Protein AF-A0A2V7D617-F1 (afdb_monomer)

Mean predicted aligned error: 13.54 Å

Secondary structure (DSSP, 8-state):
---------------S-----------SB-GGG--HHHHHHHHHHHTTT--HHHHHHTIIIIIHHHHHHHHHTTBTTEEEEEEEE-SSEEEEEEEEE-SS-EEEEEEEEE--TTHHHHT--

Nearest PDB structures (foldseek):
  8cht-assembly4_D  TM=8.142E-01  e=2.374E+00  Homo sapiens
  2pma-assembly1_A  TM=6.522E-01  e=1.747E+00  Legionella pneumophila subsp. pneumophila str. Philadelphia 1
  2pma-assembly2_B  TM=6.533E-01  e=3.035E+00  Legionella pneumophila subsp. pneumophila str. Philadelphia 1
  3w03-assembly1_B  TM=6.384E-01  e=2.684E+00  Homo sapiens
  4ahc-assembly1_A  TM=5.988E-01  e=2.684E+00  Pyrococcus furiosus

Foldseek 3Di:
DDDDDDDDDDDDDDDPDDPPPPPPPFQADEPVDQPVVVLLVVLLVVCLPPDLVRCVVCVVPPNVVVNVVSVPNHYGAWDDWDWDRDPFAIWIWTWHADPVGTDIDIDGNGNDPPVVVVVPD

Structure (mmCIF, N/CA/C/O backbone):
data_AF-A0A2V7D617-F1
#
_entry.id   AF-A0A2V7D617-F1
#
loop_
_atom_site.group_PDB
_atom_site.id
_atom_site.type_symbol
_atom_site.label_atom_id
_atom_site.label_alt_id
_atom_site.label_comp_id
_atom_site.label_asym_id
_atom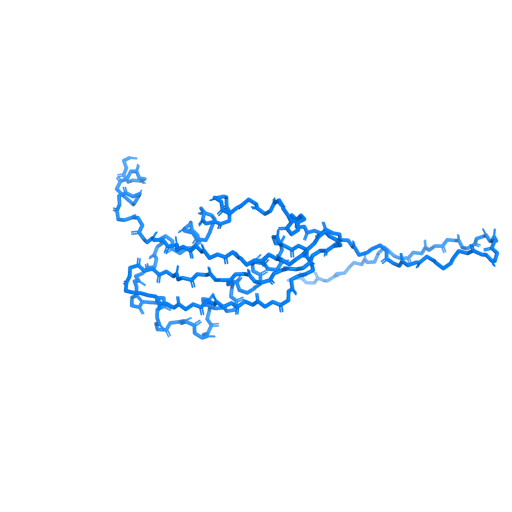_site.label_entity_id
_atom_site.label_seq_id
_atom_site.pdbx_PDB_ins_code
_atom_site.Cartn_x
_atom_site.Cartn_y
_atom_site.Cartn_z
_atom_site.occupancy
_atom_site.B_iso_or_equiv
_atom_site.auth_seq_id
_atom_site.auth_comp_id
_atom_site.auth_asym_id
_atom_site.auth_atom_id
_atom_site.pdbx_PDB_model_num
ATOM 1 N N . MET A 1 1 ? 3.835 -28.560 15.163 1.00 33.78 1 MET A N 1
ATOM 2 C CA . MET A 1 1 ? 4.334 -29.926 14.920 1.0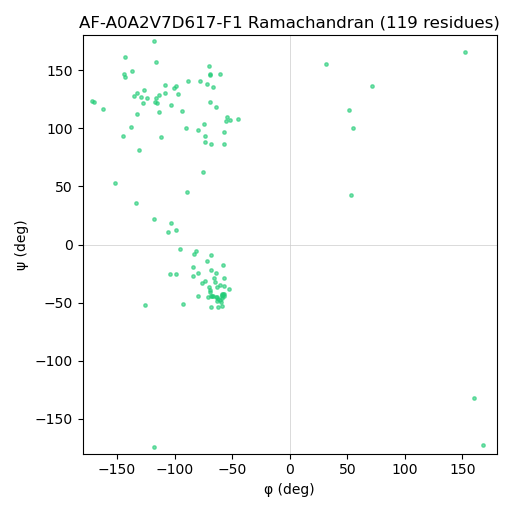0 33.78 1 MET A CA 1
ATOM 3 C C . MET A 1 1 ? 5.436 -29.822 13.879 1.00 33.78 1 MET A C 1
ATOM 5 O O . MET A 1 1 ? 5.130 -29.373 12.790 1.00 33.78 1 MET A O 1
ATOM 9 N N . PHE A 1 2 ? 6.674 -30.063 14.327 1.00 30.08 2 PHE A N 1
ATOM 10 C CA . PHE A 1 2 ? 7.892 -30.575 13.673 1.00 30.08 2 PHE A CA 1
ATOM 11 C C . PHE A 1 2 ? 8.207 -30.308 12.177 1.00 30.08 2 PHE A C 1
ATOM 13 O O . PHE A 1 2 ? 7.366 -30.030 11.338 1.00 30.08 2 PHE A O 1
ATOM 20 N N . TYR A 1 3 ? 9.505 -30.375 11.895 1.00 37.12 3 TYR A N 1
ATOM 21 C CA . TYR A 1 3 ? 10.307 -29.592 10.951 1.00 37.12 3 TYR A CA 1
ATOM 22 C C . TYR A 1 3 ? 10.897 -30.464 9.826 1.00 37.12 3 TYR A C 1
ATOM 24 O O . TYR A 1 3 ? 11.182 -31.627 10.085 1.00 37.12 3 TYR A O 1
ATOM 32 N N . THR A 1 4 ? 11.233 -29.826 8.688 1.00 36.94 4 THR A N 1
ATOM 33 C CA . THR A 1 4 ? 12.412 -30.103 7.817 1.00 36.94 4 THR A CA 1
ATOM 34 C C . THR A 1 4 ? 12.365 -31.421 7.001 1.00 36.94 4 THR A C 1
ATOM 36 O O . THR A 1 4 ? 11.908 -32.445 7.476 1.00 36.94 4 THR A O 1
ATOM 39 N N . VAL A 1 5 ? 12.737 -31.458 5.710 1.00 40.09 5 VAL A N 1
ATOM 40 C CA . VAL A 1 5 ? 14.123 -31.688 5.249 1.00 40.09 5 VAL A CA 1
ATOM 41 C C . VAL A 1 5 ? 14.286 -31.425 3.734 1.00 40.09 5 VAL A C 1
ATOM 43 O O . VAL A 1 5 ? 13.626 -32.038 2.908 1.00 40.09 5 VAL A O 1
ATOM 46 N N . ILE A 1 6 ? 15.211 -30.502 3.434 1.00 38.59 6 ILE A N 1
ATOM 47 C CA . ILE A 1 6 ? 16.379 -30.600 2.531 1.00 38.59 6 ILE A CA 1
ATOM 48 C C . ILE A 1 6 ? 16.171 -31.103 1.092 1.00 38.59 6 ILE A C 1
ATOM 50 O O . ILE A 1 6 ? 16.001 -32.287 0.831 1.00 38.59 6 ILE A O 1
ATOM 54 N N . GLY A 1 7 ? 16.440 -30.197 0.150 1.00 30.94 7 GLY A N 1
ATOM 55 C CA . GLY A 1 7 ? 16.895 -30.527 -1.197 1.00 30.94 7 GLY A CA 1
ATOM 56 C C . GLY A 1 7 ? 18.117 -29.688 -1.562 1.00 30.94 7 GLY A C 1
ATOM 57 O O . GLY A 1 7 ? 17.992 -28.667 -2.230 1.00 30.94 7 GLY A O 1
ATOM 58 N N . ARG A 1 8 ? 19.304 -30.102 -1.108 1.00 41.38 8 ARG A N 1
ATOM 59 C CA . ARG A 1 8 ? 20.583 -29.702 -1.709 1.00 41.38 8 ARG A CA 1
ATOM 60 C C . ARG A 1 8 ? 21.431 -30.952 -1.885 1.00 41.38 8 ARG A C 1
ATOM 62 O O . ARG A 1 8 ? 21.895 -31.500 -0.894 1.00 41.38 8 ARG A O 1
ATOM 69 N N . LEU A 1 9 ? 21.671 -31.341 -3.133 1.00 34.94 9 LEU A N 1
ATOM 70 C CA . LEU A 1 9 ? 22.949 -31.901 -3.564 1.00 34.94 9 LEU A CA 1
ATOM 71 C C . LEU A 1 9 ? 23.057 -31.825 -5.088 1.00 34.94 9 LEU A C 1
ATOM 73 O O . LEU A 1 9 ? 22.266 -32.386 -5.836 1.00 34.94 9 LEU A O 1
ATOM 77 N N . VAL A 1 10 ? 24.048 -31.045 -5.493 1.00 38.81 10 VAL A N 1
ATOM 78 C CA . VAL A 1 10 ? 24.624 -30.946 -6.831 1.00 38.81 10 VAL A CA 1
ATOM 79 C C . VAL A 1 10 ? 25.549 -32.153 -7.013 1.00 38.81 10 VAL A C 1
ATOM 81 O O . VAL A 1 10 ? 26.306 -32.431 -6.082 1.00 38.81 10 VAL A O 1
ATOM 84 N N . PRO A 1 11 ? 25.615 -32.805 -8.183 1.00 39.31 11 PRO A N 1
ATOM 85 C CA . PRO A 1 11 ? 26.846 -33.427 -8.630 1.00 39.31 11 PRO A CA 1
ATOM 86 C C . PRO A 1 11 ? 27.591 -32.437 -9.527 1.00 39.31 11 PRO A C 1
ATOM 88 O O . PRO A 1 11 ? 27.118 -32.035 -10.590 1.00 39.31 11 PRO A O 1
ATOM 91 N N . ALA A 1 12 ? 28.752 -32.005 -9.045 1.00 41.62 12 ALA A N 1
ATOM 92 C CA . ALA A 1 12 ? 29.727 -31.262 -9.817 1.00 41.62 12 ALA A CA 1
ATOM 93 C C . ALA A 1 12 ? 30.346 -32.194 -10.863 1.00 41.62 12 ALA A C 1
ATOM 95 O O . ALA A 1 12 ? 30.945 -33.198 -10.491 1.00 41.62 12 ALA A O 1
ATOM 96 N N . LEU A 1 13 ? 30.250 -31.834 -12.143 1.00 38.44 13 LEU A N 1
ATOM 97 C CA . LEU A 1 13 ? 31.160 -32.312 -13.180 1.00 38.44 13 LEU A CA 1
ATOM 98 C C . LEU A 1 13 ? 31.516 -31.140 -14.105 1.00 38.44 13 LEU A C 1
ATOM 100 O O . LEU A 1 13 ? 30.732 -30.723 -14.949 1.00 38.44 13 LEU A O 1
ATOM 104 N N . SER A 1 14 ? 32.720 -30.623 -13.850 1.00 36.53 14 SER A N 1
ATOM 105 C CA . SER A 1 14 ? 33.711 -30.155 -14.823 1.00 36.53 14 SER A CA 1
ATOM 106 C C . SER A 1 14 ? 33.265 -29.110 -15.846 1.00 36.53 14 SER A C 1
ATOM 108 O O . SER A 1 14 ? 32.708 -29.486 -16.863 1.00 36.53 14 SER A O 1
ATOM 110 N N . HIS A 1 15 ? 33.592 -27.834 -15.609 1.00 32.38 15 HIS A N 1
ATOM 111 C CA . HIS A 1 15 ? 34.150 -26.868 -16.581 1.00 32.38 15 HIS A CA 1
ATOM 112 C C . HIS A 1 15 ? 34.567 -25.599 -15.804 1.00 32.38 15 HIS A C 1
ATOM 114 O O . HIS A 1 15 ? 33.735 -25.036 -15.089 1.00 32.38 15 HIS A O 1
ATOM 120 N N . PRO A 1 16 ? 35.829 -25.141 -15.880 1.00 42.31 16 PRO A N 1
ATOM 121 C CA . PRO A 1 16 ? 36.329 -24.088 -15.005 1.00 42.31 16 PRO A CA 1
ATOM 122 C C . PRO A 1 16 ? 36.111 -22.677 -15.570 1.00 42.31 16 PRO A C 1
ATOM 124 O O . PRO A 1 16 ? 37.035 -21.897 -15.493 1.00 42.31 16 PRO A O 1
ATOM 127 N N . GLU A 1 17 ? 34.942 -22.313 -16.113 1.00 37.75 17 GLU A N 1
ATOM 128 C CA . GLU A 1 17 ? 34.655 -20.914 -16.523 1.00 37.75 17 GLU A CA 1
ATOM 129 C C . GLU A 1 17 ? 33.160 -20.565 -16.460 1.00 37.75 17 GLU A C 1
ATOM 131 O O . GLU A 1 17 ? 32.544 -20.102 -17.418 1.00 37.75 17 GLU A O 1
ATOM 136 N N . SER A 1 18 ? 32.514 -20.793 -15.320 1.00 35.44 18 SER A N 1
ATOM 137 C CA . SER A 1 18 ? 31.186 -20.220 -15.092 1.00 35.44 18 SER A CA 1
ATOM 138 C C . SER A 1 18 ? 31.030 -19.843 -13.634 1.00 35.44 18 SER A C 1
ATOM 140 O O . SER A 1 18 ? 30.636 -20.642 -12.787 1.00 35.44 18 SER A O 1
ATOM 142 N N . GLU A 1 19 ? 31.348 -18.582 -13.355 1.00 36.16 19 GLU A N 1
ATOM 143 C CA . GLU A 1 19 ? 30.838 -17.850 -12.207 1.00 36.16 19 GLU A CA 1
ATOM 144 C C . GLU A 1 19 ? 29.303 -17.867 -12.299 1.00 36.16 19 GLU A C 1
ATOM 146 O O . GLU A 1 19 ? 28.671 -16.993 -12.894 1.00 36.16 19 GLU A O 1
ATOM 151 N N . VAL A 1 20 ? 28.681 -18.923 -11.765 1.00 40.47 20 VAL A N 1
ATOM 152 C CA . VAL A 1 20 ? 27.231 -18.997 -11.598 1.00 40.47 20 VAL A CA 1
ATOM 153 C C . VAL A 1 20 ? 26.878 -17.972 -10.529 1.00 40.47 20 VAL A C 1
ATOM 155 O O . VAL A 1 20 ? 26.806 -18.271 -9.336 1.00 40.47 20 VAL A O 1
ATOM 158 N N . ARG A 1 21 ? 26.673 -16.72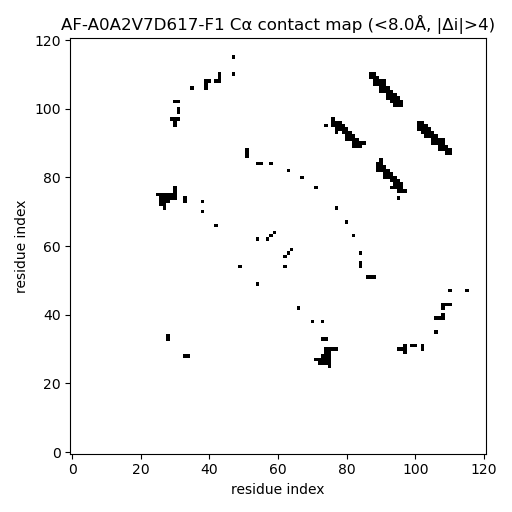8 -10.971 1.00 36.34 21 ARG A N 1
ATOM 159 C CA . ARG A 1 21 ? 25.923 -15.725 -10.226 1.00 36.34 21 ARG A CA 1
ATOM 160 C C . ARG A 1 21 ? 24.600 -16.375 -9.875 1.00 36.34 21 ARG A C 1
ATOM 162 O O . ARG A 1 21 ? 23.780 -16.619 -10.757 1.00 36.34 21 ARG A O 1
ATOM 169 N N . VAL A 1 22 ? 24.441 -16.711 -8.598 1.00 42.47 22 VAL A N 1
ATOM 170 C CA . VAL A 1 22 ? 23.207 -17.241 -8.022 1.00 42.47 22 VAL A CA 1
ATOM 171 C C . VAL A 1 22 ? 22.070 -16.388 -8.565 1.00 42.47 22 VAL A C 1
ATOM 173 O O . VAL A 1 22 ? 21.980 -15.203 -8.240 1.00 42.47 22 VAL A O 1
ATOM 176 N N . ALA A 1 23 ? 21.271 -16.964 -9.467 1.00 37.88 23 ALA A N 1
ATOM 177 C CA . ALA A 1 23 ? 20.128 -16.294 -10.051 1.00 37.88 23 ALA A CA 1
ATOM 178 C C . ALA A 1 23 ? 19.271 -15.816 -8.883 1.00 37.88 23 ALA A C 1
ATOM 180 O O . ALA A 1 23 ? 18.725 -16.629 -8.136 1.00 37.88 23 ALA A O 1
ATOM 181 N N . ALA A 1 24 ? 19.230 -14.500 -8.671 1.00 40.47 24 ALA A N 1
ATOM 182 C CA . ALA A 1 24 ? 18.318 -13.901 -7.721 1.00 40.47 24 ALA A CA 1
ATOM 183 C C . ALA A 1 24 ? 16.931 -14.372 -8.148 1.00 40.47 24 ALA A C 1
ATOM 185 O O . ALA A 1 24 ? 16.456 -13.956 -9.196 1.00 40.47 24 ALA A O 1
ATOM 186 N N . THR A 1 25 ? 16.331 -15.301 -7.406 1.00 42.09 25 THR A N 1
ATOM 187 C CA . THR A 1 25 ? 14.974 -15.785 -7.647 1.00 42.09 25 THR A CA 1
ATOM 188 C C . THR A 1 25 ? 14.043 -14.583 -7.596 1.00 42.09 25 THR A C 1
ATOM 190 O O . THR A 1 25 ? 13.675 -14.100 -6.523 1.00 42.09 25 THR A O 1
ATOM 193 N N . SER A 1 26 ? 13.742 -14.060 -8.781 1.00 48.28 26 SER A N 1
ATOM 194 C CA . SER A 1 26 ? 13.077 -12.795 -9.069 1.00 48.28 26 SER A CA 1
ATOM 195 C C . SER A 1 26 ? 11.578 -12.913 -8.783 1.00 48.28 26 SER A C 1
ATOM 197 O O . SER A 1 26 ? 10.733 -12.845 -9.669 1.00 48.28 26 SER A O 1
ATOM 199 N N . THR A 1 27 ? 11.213 -13.167 -7.530 1.00 49.97 27 THR A N 1
ATOM 200 C CA . THR A 1 27 ? 9.804 -13.208 -7.125 1.00 49.97 27 THR A CA 1
ATOM 201 C C . THR A 1 27 ? 9.311 -11.767 -6.938 1.00 49.97 27 THR A C 1
ATOM 203 O O . THR A 1 27 ? 9.626 -11.108 -5.952 1.00 49.97 27 THR A O 1
ATOM 206 N N . GLY A 1 28 ? 8.631 -11.234 -7.959 1.00 56.81 28 GLY A N 1
ATOM 207 C CA . GLY A 1 28 ? 8.073 -9.874 -7.993 1.00 56.81 28 GLY A CA 1
ATOM 208 C C . GLY A 1 28 ? 7.967 -9.321 -9.418 1.00 56.81 28 GLY A C 1
ATOM 209 O O . GLY A 1 28 ? 8.570 -9.868 -10.339 1.00 56.81 28 GLY A O 1
ATOM 210 N N . PHE A 1 29 ? 7.224 -8.233 -9.611 1.00 56.19 29 PHE A N 1
ATOM 211 C CA . PHE A 1 29 ? 7.191 -7.494 -10.874 1.00 56.19 29 PHE A CA 1
ATOM 212 C C . PHE A 1 29 ? 8.534 -6.786 -11.119 1.00 56.19 29 PHE A C 1
ATOM 214 O O . PHE A 1 29 ? 9.178 -6.343 -10.153 1.00 56.19 29 PHE A O 1
ATOM 221 N N . PRO A 1 30 ? 8.971 -6.650 -12.387 1.00 64.94 30 PRO A N 1
ATOM 222 C CA . PRO A 1 30 ? 10.073 -5.756 -12.710 1.00 64.94 30 PRO A CA 1
ATOM 223 C C . PRO A 1 30 ? 9.684 -4.328 -12.314 1.00 64.94 30 PRO A C 1
ATOM 225 O O . PRO A 1 30 ? 8.511 -3.958 -12.389 1.00 64.94 30 PRO A O 1
ATOM 228 N N . ALA A 1 31 ? 10.666 -3.530 -11.889 1.00 69.31 31 ALA A N 1
ATOM 229 C CA . ALA A 1 31 ? 10.438 -2.171 -11.401 1.00 69.31 31 ALA A CA 1
ATOM 230 C C . ALA A 1 31 ? 9.627 -1.325 -12.393 1.00 69.31 31 ALA A C 1
ATOM 232 O O . ALA A 1 31 ? 8.736 -0.601 -11.977 1.00 69.31 31 ALA A O 1
ATOM 233 N N . SER A 1 32 ? 9.883 -1.498 -13.689 1.00 70.00 32 SER A N 1
ATOM 234 C CA . SER A 1 32 ? 9.193 -0.835 -14.799 1.00 70.00 32 SER A CA 1
ATOM 235 C C . SER A 1 32 ? 7.752 -1.292 -15.076 1.00 70.00 32 SER A C 1
ATOM 237 O O . SER A 1 32 ? 7.045 -0.598 -15.804 1.00 70.00 32 SER A O 1
ATOM 239 N N . ALA A 1 33 ? 7.292 -2.424 -14.532 1.00 74.44 33 ALA A N 1
ATOM 240 C CA . ALA A 1 33 ? 5.953 -2.969 -14.798 1.00 74.44 33 ALA A CA 1
ATOM 241 C C . ALA A 1 33 ? 5.221 -3.406 -13.520 1.00 74.44 33 ALA A C 1
ATOM 243 O O . ALA A 1 33 ? 4.497 -4.402 -13.512 1.00 74.44 33 ALA A O 1
ATOM 244 N N . VAL A 1 34 ? 5.425 -2.678 -12.421 1.00 76.94 34 VAL A N 1
ATOM 245 C CA . VAL A 1 34 ? 4.680 -2.919 -11.182 1.00 76.94 34 VAL A CA 1
ATOM 246 C C . VAL A 1 34 ? 3.197 -2.634 -11.417 1.00 76.94 34 VAL A C 1
ATOM 248 O O . VAL A 1 34 ? 2.810 -1.500 -11.694 1.00 76.94 34 VAL A O 1
ATOM 251 N N . ASP A 1 35 ? 2.355 -3.656 -11.258 1.00 82.19 35 ASP A N 1
ATOM 252 C CA . ASP A 1 35 ? 0.899 -3.499 -11.281 1.00 82.19 35 ASP A CA 1
ATOM 253 C C . ASP A 1 35 ? 0.418 -2.837 -9.979 1.00 82.19 35 ASP A C 1
ATOM 255 O O . ASP A 1 35 ? 0.111 -3.492 -8.976 1.00 82.19 35 ASP A O 1
ATOM 259 N N . LEU A 1 36 ? 0.394 -1.502 -9.988 1.00 81.75 36 LEU A N 1
ATOM 260 C CA . LEU A 1 36 ? -0.029 -0.690 -8.847 1.00 81.75 36 LEU A CA 1
ATOM 261 C C . LEU A 1 36 ? -1.509 -0.882 -8.505 1.00 81.75 36 LEU A C 1
ATOM 263 O O . LEU A 1 36 ? -1.863 -0.812 -7.331 1.00 81.75 36 LEU A O 1
ATOM 267 N N . GLY A 1 37 ? -2.366 -1.145 -9.497 1.00 83.06 37 GLY A N 1
ATOM 268 C CA . GLY A 1 37 ? -3.801 -1.338 -9.275 1.00 83.06 37 GLY A CA 1
ATOM 269 C C . GLY A 1 37 ? -4.075 -2.620 -8.496 1.00 83.06 37 GLY A C 1
ATOM 270 O O . GLY A 1 37 ? -4.827 -2.625 -7.514 1.00 83.06 37 GLY A O 1
ATOM 271 N N . ARG A 1 38 ? -3.393 -3.705 -8.869 1.00 83.88 38 ARG A N 1
ATOM 272 C CA . ARG A 1 38 ? -3.472 -4.970 -8.139 1.00 83.88 38 ARG A CA 1
ATOM 273 C C . ARG A 1 38 ? -2.810 -4.874 -6.764 1.00 83.88 38 ARG A C 1
ATOM 275 O O . ARG A 1 38 ? -3.388 -5.351 -5.790 1.00 83.88 38 ARG A O 1
ATOM 282 N N . LEU A 1 39 ? -1.658 -4.205 -6.657 1.00 85.50 39 LEU A N 1
ATOM 283 C CA . LEU A 1 39 ? -0.998 -3.963 -5.371 1.00 85.50 39 LEU A CA 1
ATOM 284 C C . LEU A 1 39 ? -1.901 -3.177 -4.408 1.00 85.50 39 LEU A C 1
ATOM 286 O O . LEU A 1 39 ? -2.036 -3.554 -3.245 1.00 85.50 39 LEU A O 1
ATOM 290 N N . GLN A 1 40 ? -2.544 -2.111 -4.888 1.00 87.44 40 GLN A N 1
ATOM 291 C CA . GLN A 1 40 ? -3.502 -1.331 -4.110 1.00 87.44 40 GLN A CA 1
ATOM 292 C C . GLN A 1 40 ? -4.671 -2.204 -3.645 1.00 87.44 40 GLN A C 1
ATOM 294 O O . GLN A 1 40 ? -4.964 -2.228 -2.452 1.00 87.44 40 GLN A O 1
ATOM 299 N N . THR A 1 41 ? -5.285 -2.964 -4.555 1.00 86.44 41 THR A N 1
ATOM 300 C CA . THR A 1 41 ? -6.444 -3.825 -4.259 1.00 86.44 41 THR A CA 1
ATOM 301 C C . THR A 1 41 ? -6.144 -4.841 -3.155 1.00 86.44 41 THR A C 1
ATOM 303 O O . THR A 1 41 ? -6.957 -5.055 -2.257 1.00 86.44 41 THR A O 1
ATOM 306 N N . GLU A 1 42 ? -4.968 -5.465 -3.179 1.00 88.25 42 GLU A N 1
ATOM 307 C CA . GLU A 1 42 ? -4.588 -6.454 -2.167 1.00 88.25 42 GLU A CA 1
ATOM 308 C C . GLU A 1 42 ? -4.330 -5.818 -0.792 1.00 88.25 42 GLU A C 1
ATOM 310 O O . GLU A 1 42 ? -4.718 -6.378 0.235 1.00 88.25 42 GLU A O 1
ATOM 315 N N . ILE A 1 43 ? -3.749 -4.614 -0.752 1.00 88.12 43 ILE A N 1
ATOM 316 C CA . ILE A 1 43 ? -3.576 -3.872 0.506 1.00 88.12 43 ILE A CA 1
ATOM 317 C C . ILE A 1 43 ? -4.936 -3.398 1.040 1.00 88.12 43 ILE A C 1
ATOM 319 O O . ILE A 1 43 ? -5.185 -3.483 2.243 1.00 88.12 43 ILE A O 1
ATOM 323 N N . GLU A 1 44 ? -5.842 -2.951 0.165 1.00 88.19 44 GLU A N 1
ATOM 324 C CA . GLU A 1 44 ? -7.220 -2.608 0.539 1.00 88.19 44 GLU A CA 1
ATOM 325 C C . GLU A 1 44 ? -7.947 -3.812 1.146 1.00 88.19 44 GLU A C 1
ATOM 327 O O . GLU A 1 44 ? -8.575 -3.673 2.194 1.00 88.19 44 GLU A O 1
ATOM 332 N N . ARG A 1 45 ? -7.814 -5.003 0.547 1.00 87.31 45 ARG A N 1
ATOM 333 C CA . ARG A 1 45 ? -8.396 -6.251 1.068 1.00 87.31 45 ARG A CA 1
ATOM 334 C C . ARG A 1 45 ? -7.843 -6.623 2.438 1.00 87.31 45 ARG A C 1
ATOM 336 O O . ARG A 1 45 ? -8.623 -6.918 3.341 1.00 87.31 45 ARG A O 1
ATOM 343 N N . ALA A 1 46 ? -6.524 -6.568 2.618 1.00 87.88 46 ALA A N 1
ATOM 344 C CA . ALA A 1 46 ? -5.877 -6.931 3.879 1.00 87.88 46 ALA A CA 1
ATOM 345 C C . ALA A 1 46 ? -6.341 -6.065 5.063 1.00 87.88 46 ALA A C 1
ATOM 347 O O . ALA A 1 46 ? -6.486 -6.561 6.180 1.00 87.88 46 ALA A O 1
ATOM 348 N N . PHE A 1 47 ? -6.622 -4.782 4.816 1.00 88.00 47 PHE A N 1
ATOM 349 C CA . PHE A 1 47 ? -7.075 -3.840 5.842 1.00 88.00 47 PHE A CA 1
ATOM 350 C C . PHE A 1 47 ? -8.564 -3.496 5.754 1.00 88.00 47 PHE A C 1
ATOM 352 O O . PHE A 1 47 ? -9.022 -2.596 6.463 1.00 88.00 47 PHE A O 1
ATOM 359 N N . ALA A 1 48 ? -9.341 -4.217 4.941 1.00 85.81 48 ALA A N 1
ATOM 360 C CA . ALA A 1 48 ? -10.752 -3.919 4.717 1.00 85.81 48 ALA A CA 1
ATOM 361 C C . ALA A 1 48 ? -11.551 -3.909 6.025 1.00 85.81 48 ALA A C 1
ATOM 363 O O . ALA A 1 48 ? -12.433 -3.075 6.178 1.00 85.81 48 ALA A O 1
ATOM 364 N N . GLY A 1 49 ? -11.230 -4.783 6.984 1.00 83.44 49 GLY A N 1
ATOM 365 C CA . GLY A 1 49 ? -11.915 -4.859 8.280 1.00 83.44 49 GLY A CA 1
ATOM 366 C C . GLY A 1 49 ? -11.461 -3.838 9.330 1.00 83.44 49 GLY A C 1
ATOM 367 O O . GLY A 1 49 ? -12.047 -3.78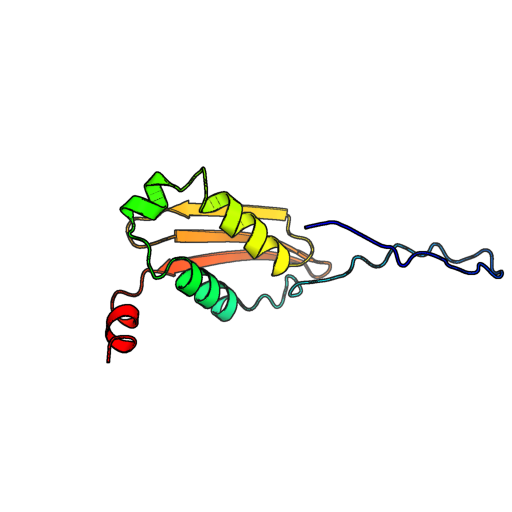9 10.404 1.00 83.44 49 GLY A O 1
ATOM 368 N N . TRP A 1 50 ? -10.425 -3.038 9.061 1.00 86.00 50 TRP A N 1
ATOM 369 C CA . TRP A 1 50 ? -9.784 -2.210 10.083 1.00 86.00 50 TRP A CA 1
ATOM 370 C C . TRP A 1 50 ? -10.276 -0.756 10.040 1.00 86.00 50 TRP A C 1
ATOM 372 O O . TRP A 1 50 ? -10.385 -0.104 8.990 1.00 86.00 50 TRP A O 1
ATOM 382 N N . SER A 1 51 ? -10.540 -0.187 11.216 1.00 85.06 51 SER A N 1
ATOM 383 C CA . SER A 1 51 ? -10.810 1.242 11.348 1.00 85.06 51 SER A CA 1
ATOM 384 C C . SER A 1 51 ? -9.543 2.078 11.111 1.00 85.06 51 SER A C 1
ATOM 386 O O . SER A 1 51 ? -8.426 1.644 11.395 1.00 85.06 51 SER A O 1
ATOM 388 N N . SER A 1 52 ? -9.681 3.337 10.667 1.00 84.69 52 SER A N 1
ATOM 389 C CA . SER A 1 52 ? -8.529 4.258 10.592 1.00 84.69 52 SER A CA 1
ATOM 390 C C . SER A 1 52 ? -7.840 4.432 11.953 1.00 84.69 52 SER A C 1
ATOM 392 O O . SER A 1 52 ? -6.645 4.717 12.006 1.00 84.69 52 SER A O 1
ATOM 394 N N . LYS A 1 53 ? -8.593 4.289 13.053 1.00 87.62 53 LYS A N 1
ATOM 395 C CA . LYS A 1 53 ? -8.066 4.370 14.418 1.00 87.62 53 LYS A CA 1
ATOM 396 C C . LYS A 1 53 ? -7.204 3.150 14.738 1.00 87.62 53 LYS A C 1
ATOM 398 O O . LYS A 1 53 ? -6.096 3.328 15.232 1.00 87.62 53 LYS A O 1
ATOM 403 N N . GLU A 1 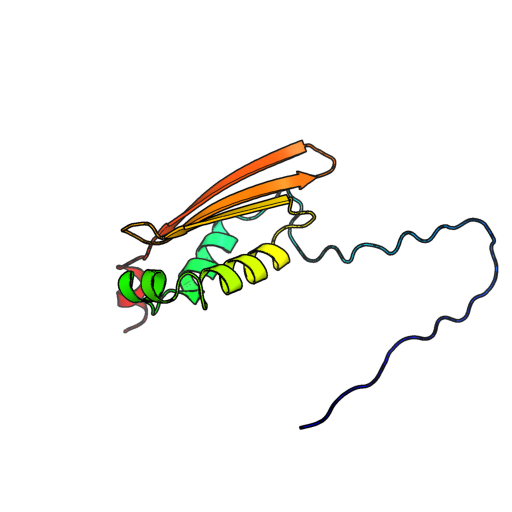54 ? -7.661 1.949 14.395 1.00 89.25 54 GLU A N 1
ATOM 404 C CA . GLU A 1 54 ? -6.892 0.709 14.568 1.00 89.25 54 GLU A CA 1
ATOM 405 C C . GLU A 1 54 ? -5.622 0.707 13.721 1.00 89.25 54 GLU A C 1
ATOM 407 O O . GLU A 1 54 ? -4.549 0.430 14.249 1.00 89.25 54 GLU A O 1
ATOM 412 N N . ILE A 1 55 ? -5.712 1.115 12.449 1.00 89.25 55 ILE A N 1
ATOM 413 C CA . ILE A 1 55 ? -4.548 1.227 11.556 1.00 89.25 55 ILE A CA 1
ATOM 414 C C . ILE A 1 55 ? -3.491 2.168 12.142 1.00 89.25 55 ILE A C 1
ATOM 416 O O . ILE A 1 55 ? -2.306 1.845 12.135 1.00 89.25 55 ILE A O 1
ATOM 420 N N . ARG A 1 56 ? -3.897 3.330 12.674 1.00 88.88 56 ARG A N 1
ATOM 421 C CA . ARG A 1 56 ? -2.964 4.266 13.324 1.00 88.88 56 ARG A CA 1
ATOM 422 C C . ARG A 1 56 ? -2.405 3.709 14.627 1.00 88.88 56 ARG A C 1
ATOM 424 O O . ARG A 1 56 ? -1.205 3.813 14.859 1.00 88.88 56 ARG A O 1
ATOM 431 N N . SER A 1 57 ? -3.259 3.120 15.461 1.00 92.12 57 SER A N 1
ATOM 432 C CA . SER A 1 57 ? -2.866 2.571 16.761 1.00 92.12 57 SER A CA 1
ATOM 433 C C . SER A 1 57 ? -1.863 1.429 16.620 1.00 92.12 57 SER A C 1
ATOM 435 O O . SER A 1 57 ? -0.952 1.316 17.431 1.00 92.12 57 SER A O 1
ATOM 437 N N . ARG A 1 58 ? -2.020 0.601 15.585 1.00 91.94 58 ARG A N 1
ATOM 438 C CA . ARG A 1 58 ? -1.174 -0.563 15.290 1.00 91.94 58 ARG A CA 1
ATOM 439 C C . ARG A 1 58 ? -0.180 -0.301 14.161 1.00 91.94 58 ARG A C 1
ATOM 441 O O . ARG A 1 58 ? 0.352 -1.230 13.555 1.00 91.94 58 ARG A O 1
ATOM 448 N N . TRP A 1 59 ? 0.071 0.975 13.856 1.00 92.56 59 TRP A N 1
ATOM 449 C CA . TRP A 1 59 ? 0.871 1.359 12.698 1.00 92.56 59 TRP A CA 1
ATOM 450 C C . TRP A 1 59 ? 2.279 0.768 12.760 1.00 92.56 59 TRP A C 1
ATOM 452 O O . TRP A 1 59 ? 2.724 0.112 11.823 1.00 92.56 59 TRP A O 1
ATOM 462 N N . ARG A 1 60 ? 2.972 0.995 13.882 1.00 90.75 60 ARG A N 1
ATOM 463 C CA . ARG A 1 60 ? 4.361 0.563 14.075 1.00 90.75 60 ARG A CA 1
ATOM 464 C C . ARG A 1 60 ? 4.492 -0.933 14.364 1.00 90.75 60 ARG A C 1
ATOM 466 O O . ARG A 1 60 ? 5.494 -1.510 13.963 1.00 90.75 60 ARG A O 1
ATOM 473 N N . SER A 1 61 ? 3.516 -1.529 15.049 1.00 90.69 61 SER A N 1
ATOM 474 C CA . SER A 1 61 ? 3.567 -2.931 15.481 1.00 90.69 61 SER A CA 1
ATOM 475 C C . SER A 1 61 ? 3.221 -3.907 14.361 1.00 90.69 61 SER A C 1
ATOM 477 O O . SER A 1 61 ? 3.930 -4.890 14.182 1.00 90.69 61 SER A O 1
ATOM 479 N N . ASP A 1 62 ? 2.167 -3.622 13.590 1.00 89.81 62 ASP A N 1
ATOM 480 C CA . ASP A 1 62 ? 1.555 -4.619 12.704 1.00 89.81 62 ASP 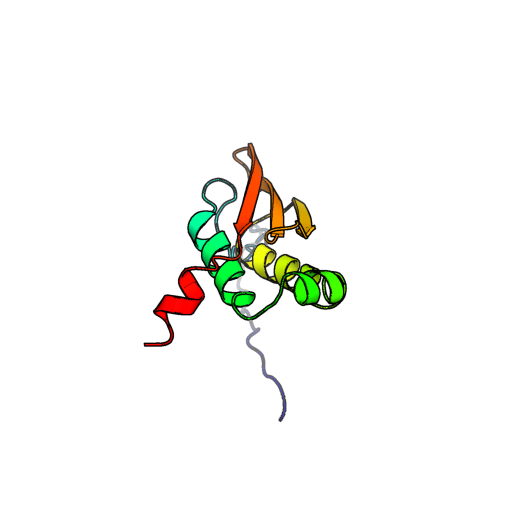A CA 1
ATOM 481 C C . ASP A 1 62 ? 1.468 -4.126 11.260 1.00 89.81 62 ASP A C 1
ATOM 483 O O . ASP A 1 62 ? 1.948 -4.784 10.336 1.00 89.81 62 ASP A O 1
ATOM 487 N N . VAL A 1 63 ? 0.899 -2.935 11.052 1.00 90.50 63 VAL A N 1
ATOM 488 C CA . VAL A 1 63 ? 0.537 -2.453 9.711 1.00 90.50 63 VAL A CA 1
ATOM 489 C C . VAL A 1 63 ? 1.773 -2.170 8.863 1.00 90.50 63 VAL A C 1
ATOM 491 O O . VAL A 1 63 ? 1.898 -2.695 7.758 1.00 90.50 63 VAL A O 1
ATOM 494 N N . PHE A 1 64 ? 2.702 -1.347 9.356 1.00 91.44 64 PHE A N 1
ATOM 495 C CA . PHE A 1 64 ? 3.900 -0.988 8.601 1.00 91.44 64 PHE A CA 1
ATOM 496 C C . PHE A 1 64 ? 4.812 -2.200 8.339 1.00 91.44 64 PHE A C 1
ATOM 498 O O . PHE A 1 64 ? 5.217 -2.376 7.185 1.00 91.44 64 PHE A O 1
ATOM 505 N N . PRO A 1 65 ? 5.102 -3.077 9.326 1.00 91.75 65 PRO A N 1
ATOM 506 C CA . PRO A 1 65 ? 5.845 -4.311 9.073 1.00 91.75 65 PRO A CA 1
ATOM 507 C C . PRO A 1 65 ? 5.175 -5.218 8.036 1.00 91.75 65 PRO A C 1
ATOM 509 O O . PRO A 1 65 ? 5.861 -5.725 7.143 1.00 91.75 65 PRO A O 1
ATOM 512 N N . TRP A 1 66 ? 3.848 -5.376 8.098 1.00 92.12 66 TRP A N 1
ATOM 513 C CA . TRP A 1 66 ? 3.105 -6.163 7.115 1.00 92.12 66 TRP A CA 1
ATOM 514 C C . TRP A 1 66 ? 3.209 -5.556 5.711 1.00 92.12 66 TRP A C 1
ATOM 516 O O . TRP A 1 66 ? 3.598 -6.262 4.784 1.00 92.12 66 TRP A O 1
ATOM 526 N N . ILE A 1 67 ? 2.971 -4.245 5.552 1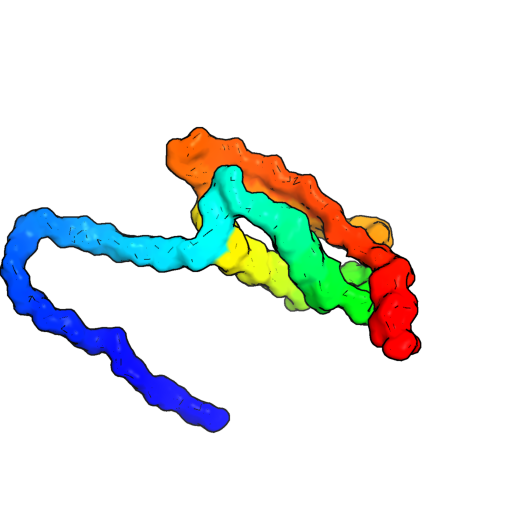.00 89.88 67 ILE A N 1
ATOM 527 C CA . ILE A 1 67 ? 3.093 -3.550 4.256 1.00 89.88 67 ILE A CA 1
ATOM 528 C C . ILE A 1 67 ? 4.512 -3.689 3.711 1.00 89.88 67 ILE A C 1
ATOM 530 O O . ILE A 1 67 ? 4.685 -3.967 2.527 1.00 89.88 67 ILE A O 1
ATOM 534 N N . SER A 1 68 ? 5.530 -3.528 4.558 1.00 88.38 68 SER A N 1
ATOM 535 C CA . SER A 1 68 ? 6.935 -3.673 4.173 1.00 88.38 68 SER A CA 1
ATOM 536 C C . SER A 1 68 ? 7.247 -5.070 3.645 1.00 88.38 68 SER A C 1
ATOM 538 O O . SER A 1 68 ? 7.824 -5.206 2.566 1.00 88.38 68 SER A O 1
ATOM 540 N N . ARG A 1 69 ? 6.805 -6.117 4.351 1.00 87.62 69 ARG A N 1
ATOM 541 C CA . ARG A 1 69 ? 6.994 -7.504 3.914 1.00 87.62 69 ARG A CA 1
ATOM 542 C C . ARG A 1 69 ? 6.206 -7.814 2.645 1.00 87.62 69 ARG A C 1
ATOM 544 O O . ARG A 1 69 ? 6.765 -8.416 1.738 1.00 87.62 69 ARG A O 1
ATOM 551 N N . PHE A 1 70 ? 4.952 -7.378 2.571 1.00 87.44 70 PHE A N 1
ATOM 552 C CA . PHE A 1 70 ? 4.085 -7.592 1.418 1.00 87.44 70 PHE A CA 1
ATOM 553 C C . PHE A 1 70 ? 4.660 -6.923 0.169 1.00 87.44 70 PHE A C 1
ATOM 555 O O . PHE A 1 70 ? 4.936 -7.573 -0.825 1.00 87.44 70 PHE A O 1
ATOM 562 N N . THR A 1 71 ? 4.973 -5.633 0.232 1.00 83.56 71 THR A N 1
ATOM 563 C CA . THR A 1 71 ? 5.527 -4.909 -0.924 1.00 83.56 71 THR A CA 1
ATOM 564 C C . THR A 1 71 ? 6.904 -5.426 -1.371 1.00 83.56 71 THR A C 1
ATOM 566 O O . THR A 1 71 ? 7.241 -5.292 -2.545 1.00 83.56 71 THR A O 1
ATOM 569 N N . ARG A 1 72 ? 7.687 -6.069 -0.488 1.00 80.56 72 ARG A N 1
ATOM 570 C CA . ARG A 1 72 ? 8.927 -6.775 -0.869 1.00 80.56 72 ARG A CA 1
ATOM 571 C C . ARG A 1 72 ? 8.692 -7.996 -1.759 1.00 80.56 72 ARG A C 1
ATOM 573 O O . ARG A 1 72 ? 9.579 -8.314 -2.537 1.00 80.56 72 ARG A O 1
ATOM 580 N N . THR A 1 73 ? 7.543 -8.668 -1.670 1.00 80.44 73 THR A N 1
ATOM 581 C CA . THR A 1 73 ? 7.232 -9.816 -2.547 1.00 80.44 73 THR A CA 1
ATOM 582 C C . THR A 1 73 ? 6.677 -9.388 -3.906 1.00 80.44 73 THR A C 1
ATOM 584 O O . THR A 1 73 ? 6.475 -10.227 -4.778 1.00 80.44 73 THR A O 1
ATOM 587 N N . TRP A 1 74 ? 6.387 -8.096 -4.082 1.00 76.00 74 TRP A N 1
ATOM 588 C CA . TRP A 1 74 ? 5.748 -7.554 -5.281 1.00 76.00 74 TRP A CA 1
ATOM 589 C C . TRP A 1 74 ? 6.702 -6.819 -6.212 1.00 76.00 74 TRP A C 1
ATOM 591 O O . TRP A 1 74 ? 6.418 -6.751 -7.400 1.00 76.00 74 TRP A O 1
ATOM 601 N N . VAL A 1 75 ? 7.812 -6.272 -5.716 1.00 71.62 75 VAL A N 1
ATOM 602 C CA . VAL A 1 75 ? 8.745 -5.476 -6.529 1.00 71.62 75 VAL A CA 1
ATOM 603 C C . VAL A 1 75 ? 10.158 -6.018 -6.370 1.00 71.62 75 VAL A C 1
ATOM 605 O O . VAL A 1 75 ? 10.696 -6.055 -5.262 1.00 71.62 75 VAL A O 1
ATOM 608 N N . GLN A 1 76 ? 10.774 -6.409 -7.483 1.00 65.50 76 GLN A N 1
ATOM 609 C CA . GLN A 1 76 ? 12.180 -6.811 -7.502 1.00 65.50 76 GLN A CA 1
ATOM 610 C C . GLN A 1 76 ? 13.094 -5.597 -7.248 1.00 65.50 76 GLN A C 1
ATOM 612 O O . GLN A 1 76 ? 12.795 -4.495 -7.698 1.00 65.50 76 GLN A O 1
ATOM 617 N N . ARG A 1 77 ? 14.229 -5.798 -6.556 1.00 64.38 77 ARG A N 1
ATOM 618 C CA . ARG A 1 77 ? 15.295 -4.782 -6.346 1.00 64.38 77 ARG A CA 1
ATOM 619 C C . ARG A 1 77 ? 14.817 -3.441 -5.766 1.00 64.38 77 ARG A C 1
ATOM 621 O O . ARG A 1 77 ? 15.241 -2.363 -6.172 1.00 64.38 77 ARG A O 1
ATOM 628 N N . ARG A 1 78 ? 13.938 -3.501 -4.773 1.00 64.62 78 ARG A N 1
ATOM 629 C CA . ARG A 1 78 ? 13.435 -2.300 -4.113 1.00 64.62 78 ARG A CA 1
ATOM 630 C C . ARG A 1 78 ? 14.521 -1.561 -3.316 1.00 64.62 78 ARG A C 1
ATOM 632 O O . ARG A 1 78 ? 15.206 -2.186 -2.509 1.00 64.62 78 ARG A O 1
ATOM 639 N N . SER A 1 79 ? 14.574 -0.232 -3.440 1.00 64.38 79 SER A N 1
ATOM 640 C CA . SER A 1 79 ? 15.454 0.616 -2.625 1.00 64.38 79 SER A CA 1
ATOM 641 C C . SER A 1 79 ? 14.771 1.147 -1.359 1.00 64.38 79 SER A C 1
ATOM 643 O O . SER A 1 79 ? 15.323 0.961 -0.277 1.00 64.38 79 SER A O 1
ATOM 645 N N . VAL A 1 80 ? 13.576 1.763 -1.438 1.00 81.06 80 VAL A N 1
ATOM 646 C CA . VAL A 1 80 ? 12.955 2.425 -0.260 1.00 81.06 80 VAL A CA 1
ATOM 647 C C . VAL A 1 80 ? 11.419 2.282 -0.203 1.00 81.06 80 VAL A C 1
ATOM 649 O O . VAL A 1 80 ? 10.727 2.184 -1.224 1.00 81.06 80 VAL A O 1
ATOM 652 N N . LEU A 1 81 ? 10.871 2.202 1.022 1.00 85.38 81 LEU A N 1
ATOM 653 C CA . LEU A 1 81 ? 9.434 2.277 1.335 1.00 85.38 81 LEU A CA 1
ATOM 654 C C . LEU A 1 81 ? 9.102 3.502 2.164 1.00 85.38 81 LEU A C 1
ATOM 656 O O . LEU A 1 81 ? 9.525 3.609 3.311 1.00 85.38 81 LEU A O 1
ATOM 660 N N . HIS A 1 82 ? 8.211 4.328 1.630 1.00 89.12 82 HIS A N 1
ATOM 661 C CA . HIS A 1 82 ? 7.596 5.425 2.354 1.00 89.12 82 HIS A CA 1
ATOM 662 C C . HIS A 1 82 ? 6.115 5.127 2.551 1.00 89.12 82 HIS A C 1
ATOM 664 O O . HIS A 1 82 ? 5.293 5.445 1.703 1.00 89.12 82 HIS A O 1
ATOM 670 N N . ALA A 1 83 ? 5.748 4.511 3.671 1.00 90.50 83 ALA A N 1
ATOM 671 C CA . ALA A 1 83 ? 4.344 4.352 4.035 1.00 90.50 83 ALA A CA 1
ATOM 672 C C . ALA A 1 83 ? 4.004 5.262 5.215 1.00 90.50 83 ALA A C 1
ATOM 674 O O . ALA A 1 83 ? 4.768 5.346 6.179 1.00 90.50 83 ALA A O 1
ATOM 675 N N . LYS A 1 84 ? 2.845 5.921 5.156 1.00 91.38 84 LYS A N 1
ATOM 676 C CA . LYS A 1 84 ? 2.308 6.703 6.275 1.00 91.38 84 LYS A CA 1
ATOM 677 C C . LYS A 1 84 ? 0.789 6.575 6.367 1.00 91.38 84 LYS A C 1
ATOM 679 O O . LYS A 1 84 ? 0.118 6.536 5.331 1.00 91.38 84 LYS A O 1
ATOM 684 N N . PRO A 1 85 ? 0.223 6.558 7.583 1.00 89.94 85 PRO A N 1
ATOM 685 C CA . PRO A 1 85 ? -1.215 6.619 7.739 1.00 89.94 85 PRO A CA 1
ATOM 686 C C . PRO A 1 85 ? -1.691 8.031 7.383 1.00 89.94 85 PRO A C 1
ATOM 688 O O . 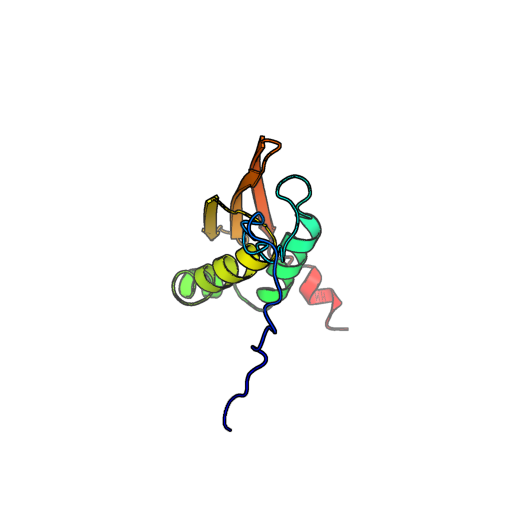PRO A 1 85 ? -1.076 9.028 7.766 1.00 89.94 85 PRO A O 1
ATOM 691 N N . ILE A 1 86 ? -2.804 8.117 6.665 1.00 90.12 86 ILE A N 1
ATOM 692 C CA . ILE A 1 86 ? -3.502 9.370 6.360 1.00 90.12 86 ILE A CA 1
ATOM 693 C C . ILE A 1 86 ? -4.910 9.329 6.966 1.00 90.12 86 ILE A C 1
ATOM 695 O O . ILE A 1 86 ? -5.333 8.331 7.558 1.00 90.12 86 ILE A O 1
ATOM 699 N N . ARG A 1 87 ? -5.667 10.428 6.871 1.00 82.81 87 ARG A N 1
ATOM 700 C CA . ARG A 1 87 ? -7.009 10.504 7.478 1.00 82.81 87 ARG A CA 1
ATOM 701 C C . ARG A 1 87 ? -7.947 9.415 6.933 1.00 82.81 87 ARG A C 1
ATOM 703 O O . ARG A 1 87 ? -8.653 8.778 7.718 1.00 82.81 87 ARG A O 1
ATOM 710 N N . SER A 1 88 ? -7.911 9.197 5.621 1.00 83.38 88 SER A N 1
ATOM 711 C CA . SER A 1 88 ? -8.800 8.323 4.844 1.00 83.38 88 SER A CA 1
ATOM 712 C C . SER A 1 88 ? -8.264 6.906 4.594 1.00 83.38 88 SER A C 1
ATOM 714 O O . SER A 1 88 ? -8.993 6.083 4.042 1.00 83.38 88 SER A O 1
ATOM 716 N N . GLY A 1 89 ? -7.035 6.587 5.013 1.00 87.06 89 GLY A N 1
ATOM 717 C CA . GLY A 1 89 ? -6.391 5.319 4.671 1.00 87.06 89 GLY A CA 1
ATOM 718 C C . GLY A 1 89 ? -4.876 5.365 4.824 1.00 87.06 89 GLY A C 1
ATOM 719 O O . GLY A 1 89 ? -4.368 5.832 5.848 1.00 87.06 89 GLY A O 1
ATOM 720 N N . ILE A 1 90 ? -4.156 4.884 3.813 1.00 90.38 90 ILE A N 1
ATOM 721 C CA . ILE A 1 90 ? -2.697 4.749 3.843 1.00 90.38 90 ILE A CA 1
ATOM 722 C C . ILE A 1 90 ? -2.105 5.319 2.556 1.00 90.38 90 ILE A C 1
ATOM 724 O O . ILE A 1 90 ? -2.531 4.955 1.466 1.00 90.38 90 ILE A O 1
ATOM 728 N N . ARG A 1 91 ? -1.094 6.181 2.675 1.00 91.81 91 ARG A N 1
ATOM 729 C CA . ARG A 1 91 ? -0.301 6.627 1.525 1.00 91.81 91 ARG A CA 1
ATOM 730 C C . ARG A 1 91 ? 0.971 5.800 1.437 1.00 91.81 91 ARG A C 1
ATOM 732 O O . ARG A 1 91 ? 1.680 5.673 2.439 1.00 91.81 91 ARG A O 1
ATOM 739 N N . ILE A 1 92 ? 1.249 5.266 0.253 1.00 90.38 92 ILE A N 1
ATOM 740 C CA . ILE A 1 92 ? 2.382 4.383 -0.015 1.00 90.38 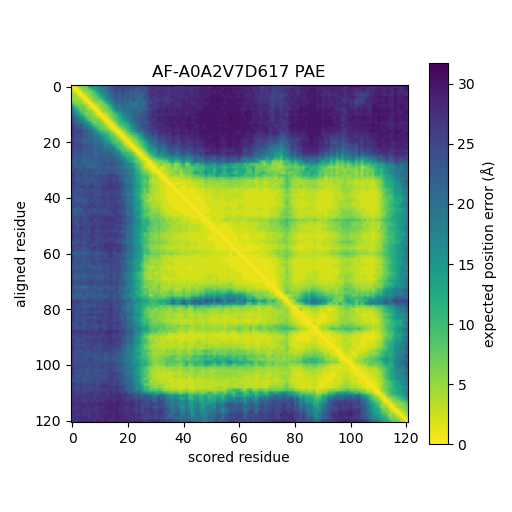92 ILE A CA 1
ATOM 741 C C . ILE A 1 92 ? 3.219 4.979 -1.144 1.00 90.38 92 ILE A C 1
ATOM 743 O O . ILE A 1 92 ? 2.708 5.296 -2.213 1.00 90.38 92 ILE A O 1
ATOM 747 N N . GLY A 1 93 ? 4.510 5.132 -0.873 1.00 90.62 93 GLY A N 1
ATOM 748 C CA . GLY A 1 93 ? 5.561 5.497 -1.807 1.00 90.62 93 GLY A CA 1
ATOM 749 C C . GLY A 1 93 ? 6.534 4.333 -1.977 1.00 90.62 93 GLY A C 1
ATOM 750 O O . GLY A 1 93 ? 7.017 3.772 -0.984 1.00 90.62 93 GLY A O 1
ATOM 751 N N . LEU A 1 94 ? 6.809 3.953 -3.219 1.00 87.50 94 LEU A N 1
ATOM 752 C CA . LEU A 1 94 ? 7.802 2.948 -3.574 1.00 87.50 94 LEU A CA 1
ATOM 753 C C . LEU A 1 94 ? 8.889 3.609 -4.419 1.00 87.50 94 LEU A C 1
ATOM 755 O O . LEU A 1 94 ? 8.597 4.125 -5.495 1.00 87.50 94 LEU A O 1
ATOM 759 N N . ASP A 1 95 ? 10.127 3.519 -3.947 1.00 86.12 95 ASP A N 1
ATOM 760 C CA . ASP A 1 95 ? 11.308 3.844 -4.736 1.00 86.12 95 ASP A CA 1
ATOM 761 C C . ASP A 1 95 ? 11.967 2.552 -5.187 1.00 86.12 95 ASP A C 1
ATOM 763 O O . ASP A 1 95 ? 12.354 1.700 -4.370 1.00 86.12 95 ASP A O 1
ATOM 767 N N . THR A 1 96 ? 12.066 2.393 -6.499 1.00 81.06 96 THR A N 1
ATOM 768 C CA . THR A 1 96 ? 12.631 1.201 -7.115 1.00 81.06 96 THR A CA 1
ATOM 769 C C . THR A 1 96 ? 13.552 1.575 -8.264 1.00 81.06 96 THR A C 1
ATOM 771 O O . THR A 1 96 ? 13.375 2.601 -8.920 1.00 81.06 96 THR A O 1
ATOM 774 N N . LYS A 1 97 ? 14.570 0.749 -8.483 1.00 80.19 97 LYS A N 1
ATOM 775 C CA . LYS A 1 97 ? 15.557 0.937 -9.537 1.00 80.19 97 LYS A CA 1
ATOM 776 C C . LYS A 1 97 ? 15.782 -0.396 -10.233 1.00 80.19 97 LYS A C 1
ATOM 778 O O . LYS A 1 97 ? 16.086 -1.392 -9.577 1.00 80.19 97 LYS A O 1
ATOM 783 N N . ASP A 1 98 ? 15.664 -0.403 -11.550 1.00 76.19 98 ASP A N 1
ATOM 784 C CA . ASP A 1 98 ? 16.110 -1.514 -12.386 1.00 76.19 98 ASP A CA 1
ATOM 785 C C . ASP A 1 98 ? 17.210 -1.055 -13.354 1.00 76.19 98 ASP A C 1
ATOM 787 O O . ASP A 1 98 ? 17.713 0.069 -13.272 1.00 76.19 98 ASP A O 1
ATOM 791 N N . ASP A 1 99 ? 17.618 -1.955 -14.248 1.00 78.69 99 ASP A N 1
ATOM 792 C CA . ASP A 1 99 ? 18.650 -1.684 -15.253 1.00 78.69 99 ASP A CA 1
ATOM 793 C C . ASP A 1 99 ? 18.178 -0.675 -16.325 1.00 78.69 99 ASP A C 1
ATOM 795 O O . ASP A 1 99 ? 18.984 -0.206 -17.125 1.00 78.69 99 ASP A O 1
ATOM 799 N N . ARG A 1 100 ? 16.883 -0.322 -16.347 1.00 73.56 100 ARG A N 1
ATOM 800 C CA . ARG A 1 100 ? 16.279 0.643 -17.277 1.00 73.56 100 ARG A CA 1
ATOM 801 C C . ARG A 1 100 ? 16.101 2.027 -16.660 1.00 73.56 100 ARG A C 1
ATOM 803 O O . ARG A 1 100 ? 16.069 3.005 -17.402 1.00 73.56 100 ARG A O 1
ATOM 810 N N . GLY A 1 101 ? 15.994 2.139 -15.337 1.00 78.19 101 GLY A N 1
ATOM 811 C CA . GLY A 1 101 ? 15.886 3.442 -14.691 1.00 78.19 101 GLY A CA 1
ATOM 812 C C . GLY A 1 101 ? 15.474 3.425 -13.225 1.00 78.19 101 GLY A C 1
ATOM 813 O O . GLY A 1 101 ? 15.387 2.387 -12.568 1.00 78.19 101 GLY A O 1
ATOM 814 N N . TYR A 1 102 ? 15.241 4.631 -12.711 1.00 81.69 102 TYR A N 1
ATOM 815 C CA . TYR A 1 102 ? 14.681 4.878 -11.386 1.00 81.69 102 TYR A CA 1
ATOM 816 C C . TYR A 1 102 ? 13.192 5.196 -11.508 1.00 81.69 102 TYR A C 1
ATOM 818 O O . TYR A 1 102 ? 12.803 6.028 -12.328 1.00 81.69 102 TYR A O 1
ATOM 826 N N . TYR A 1 103 ? 12.376 4.582 -10.657 1.00 83.06 103 TYR A N 1
ATOM 827 C CA . TYR A 1 103 ? 10.937 4.789 -10.623 1.00 83.06 103 TYR A CA 1
ATOM 828 C C . TYR A 1 103 ? 10.495 5.169 -9.215 1.00 83.06 103 TYR A C 1
ATOM 830 O O . TYR A 1 103 ? 10.846 4.512 -8.230 1.00 83.06 103 TYR A O 1
ATOM 838 N N . HIS A 1 104 ? 9.677 6.216 -9.154 1.00 86.81 104 HIS A N 1
ATOM 839 C CA . HIS A 1 104 ? 8.984 6.643 -7.951 1.00 86.81 104 HIS A CA 1
ATOM 840 C C . HIS A 1 104 ? 7.485 6.441 -8.148 1.00 86.81 104 HIS A C 1
ATOM 842 O O . HIS A 1 104 ? 6.864 7.108 -8.977 1.00 86.81 104 HIS A O 1
ATOM 848 N N . TYR A 1 105 ? 6.900 5.530 -7.378 1.00 85.50 105 TYR A N 1
ATOM 849 C CA . TYR A 1 105 ? 5.464 5.276 -7.392 1.00 85.50 105 TYR A CA 1
ATOM 850 C C . TYR A 1 105 ? 4.831 5.798 -6.116 1.00 85.50 105 TYR A C 1
ATOM 852 O O . TYR A 1 105 ? 5.283 5.463 -5.024 1.00 85.50 105 TYR A O 1
ATOM 860 N N . VAL A 1 106 ? 3.748 6.563 -6.244 1.00 89.19 106 VAL A N 1
ATOM 861 C CA . VAL A 1 106 ? 2.940 7.004 -5.106 1.00 89.19 106 VAL A CA 1
ATOM 862 C C . VAL A 1 106 ? 1.491 6.679 -5.383 1.00 89.19 106 VAL A C 1
ATOM 864 O O . VAL A 1 106 ? 0.945 7.083 -6.404 1.00 89.19 106 VAL A O 1
ATOM 867 N N . PHE A 1 107 ? 0.866 5.981 -4.448 1.00 87.62 107 PHE A N 1
ATOM 868 C CA . PHE A 1 107 ? -0.556 5.697 -4.500 1.00 87.62 107 PHE A CA 1
ATOM 869 C C . PHE A 1 107 ? -1.159 5.734 -3.098 1.00 87.62 107 PHE A C 1
ATOM 871 O O . PHE A 1 107 ? -0.463 5.672 -2.074 1.00 87.62 107 PHE A O 1
ATOM 878 N N . GLU A 1 108 ? -2.476 5.881 -3.059 1.00 88.69 108 GLU A N 1
ATOM 879 C CA . GLU A 1 108 ? -3.246 5.935 -1.828 1.00 88.69 108 GLU A CA 1
ATOM 880 C C . GLU A 1 108 ? -4.188 4.742 -1.774 1.00 88.69 108 GLU A C 1
ATOM 882 O O . GLU A 1 108 ? -4.971 4.496 -2.684 1.00 88.69 108 GLU A O 1
ATOM 887 N N . VAL A 1 109 ? -4.102 4.004 -0.676 1.00 87.12 109 VAL A N 1
ATOM 888 C CA . VAL A 1 109 ? -5.006 2.914 -0.335 1.00 87.12 109 VAL A CA 1
ATOM 889 C C . VAL A 1 109 ? -6.126 3.549 0.472 1.00 87.12 109 VAL A C 1
ATOM 891 O O . VAL A 1 109 ? -5.955 3.873 1.656 1.00 87.12 109 VAL A O 1
ATOM 894 N N . LEU A 1 110 ? -7.250 3.800 -0.190 1.00 80.38 110 LEU A N 1
ATOM 895 C CA . LEU A 1 110 ? -8.404 4.434 0.428 1.00 80.38 110 LEU A CA 1
ATOM 896 C C . LEU A 1 110 ? -9.293 3.372 1.059 1.00 80.38 110 LEU A C 1
ATOM 898 O O . LEU A 1 110 ? -9.545 2.311 0.495 1.00 80.38 110 LEU A O 1
ATOM 902 N N . ARG A 1 111 ? -9.839 3.673 2.236 1.00 70.31 111 ARG A N 1
ATOM 903 C CA . ARG A 1 111 ? -10.867 2.805 2.804 1.00 70.31 111 ARG A CA 1
ATOM 904 C C . ARG A 1 111 ? -12.164 3.026 2.047 1.00 70.31 111 ARG A C 1
ATOM 906 O O . ARG A 1 111 ? -12.860 4.021 2.257 1.00 70.31 111 ARG A O 1
ATOM 913 N N . ASN A 1 112 ? -12.490 2.088 1.176 1.00 59.38 112 ASN A N 1
ATOM 914 C CA . ASN A 1 112 ? -13.715 2.141 0.410 1.00 59.38 112 ASN A CA 1
ATOM 915 C C . ASN A 1 112 ? -14.906 1.801 1.326 1.00 59.38 112 ASN A C 1
ATOM 917 O O . ASN A 1 112 ? -15.256 0.636 1.509 1.00 59.38 112 ASN A O 1
ATOM 921 N N . GLN A 1 113 ? -15.551 2.816 1.918 1.00 53.38 113 GLN A N 1
ATOM 922 C CA . GLN A 1 113 ? -16.786 2.628 2.701 1.00 53.38 113 GLN A CA 1
ATOM 923 C C . GLN A 1 113 ? -17.913 1.976 1.876 1.00 53.38 113 GLN A C 1
ATOM 925 O O . GLN A 1 113 ? -18.863 1.448 2.449 1.00 53.38 113 GLN A O 1
ATOM 930 N N . ARG A 1 114 ? -17.812 1.982 0.538 1.00 47.25 114 ARG A N 1
ATOM 931 C CA . ARG A 1 114 ? -18.789 1.357 -0.361 1.00 47.25 114 ARG A CA 1
ATOM 932 C C . ARG A 1 114 ? -18.561 -0.140 -0.586 1.00 47.25 114 ARG A C 1
ATOM 934 O O . ARG A 1 114 ? -19.541 -0.842 -0.807 1.00 47.25 114 ARG A O 1
ATOM 941 N N . TYR A 1 115 ? -17.332 -0.653 -0.469 1.00 43.06 115 TYR A N 1
ATOM 942 C CA . TYR A 1 115 ? -17.060 -2.078 -0.724 1.00 43.06 115 TYR A CA 1
ATOM 943 C C . TYR A 1 115 ? -17.575 -2.983 0.410 1.00 43.06 115 TYR A C 1
ATOM 945 O O . TYR A 1 115 ? -18.063 -4.076 0.154 1.00 43.06 115 TYR A O 1
ATOM 953 N N . GLN A 1 116 ? -17.594 -2.495 1.658 1.00 43.84 116 GLN A N 1
ATOM 954 C CA . GLN A 1 116 ? -18.139 -3.250 2.799 1.00 43.84 116 GLN A CA 1
ATOM 955 C C . GLN A 1 116 ? -19.665 -3.456 2.753 1.00 43.84 116 GLN A C 1
ATOM 957 O O . GLN A 1 116 ? -20.169 -4.374 3.395 1.00 43.84 116 GLN A O 1
ATOM 962 N N . LYS A 1 117 ? -20.415 -2.620 2.019 1.00 39.75 117 LYS A N 1
ATOM 963 C CA . LYS A 1 117 ? -21.873 -2.787 1.874 1.00 39.75 117 LYS A CA 1
ATOM 964 C C . LYS A 1 117 ? -22.252 -3.851 0.841 1.00 39.75 117 LYS A C 1
ATOM 966 O O . LYS A 1 117 ? -23.336 -4.403 0.945 1.00 39.75 117 LYS A O 1
ATOM 971 N N . ALA A 1 118 ? -21.380 -4.140 -0.126 1.00 41.59 118 ALA A N 1
ATOM 972 C CA . ALA A 1 118 ? -21.674 -5.073 -1.214 1.00 41.59 118 ALA A CA 1
ATOM 973 C C . ALA A 1 118 ? -21.419 -6.549 -0.852 1.00 41.59 118 ALA A C 1
ATOM 975 O O . ALA A 1 118 ? -21.958 -7.431 -1.504 1.00 41.59 118 ALA A O 1
ATOM 976 N N . THR A 1 119 ? -20.630 -6.833 0.190 1.00 40.41 119 THR A N 1
ATOM 977 C CA . THR A 1 119 ? -20.306 -8.208 0.636 1.00 40.41 119 THR A CA 1
ATOM 978 C C . THR A 1 119 ? -21.173 -8.675 1.816 1.00 40.41 119 THR A C 1
ATOM 980 O O . THR A 1 119 ? -20.854 -9.660 2.473 1.00 40.41 119 THR A O 1
ATOM 983 N N . ARG A 1 120 ? -22.246 -7.940 2.133 1.00 37.88 120 ARG A N 1
ATOM 984 C CA . ARG A 1 120 ? -23.168 -8.237 3.243 1.00 37.88 120 ARG A CA 1
ATOM 985 C C . ARG A 1 120 ? -24.602 -8.522 2.771 1.00 37.88 120 ARG A C 1
ATOM 987 O O . ARG A 1 120 ? -25.528 -8.364 3.563 1.00 37.88 120 ARG A O 1
ATOM 994 N N . CYS A 1 121 ? -24.750 -8.904 1.503 1.00 36.84 121 CYS A N 1
ATOM 995 C CA . CYS A 1 121 ? -25.990 -9.401 0.915 1.00 36.84 121 CYS A CA 1
ATOM 996 C C . CYS A 1 121 ? -25.925 -10.922 0.797 1.00 36.84 121 CYS A C 1
ATOM 998 O O . CYS A 1 121 ? -24.848 -11.413 0.389 1.00 36.84 121 CYS A O 1
#

Solvent-accessible surface area (backbone atoms only — not comparable to full-atom values): 7682 Å² total; per-residue (Å²): 132,90,78,90,83,87,92,84,83,83,84,90,77,88,74,99,83,69,87,74,69,76,73,73,81,70,60,38,31,54,52,94,61,57,61,59,70,60,54,41,51,53,55,38,60,76,47,63,90,56,50,64,65,52,50,58,74,34,27,82,80,49,49,50,54,48,51,54,57,54,54,52,55,45,33,36,67,62,74,49,80,50,72,45,80,50,91,65,34,37,39,41,33,42,36,27,46,51,99,87,47,80,44,80,47,74,53,72,37,60,65,59,80,66,62,69,64,68,77,72,116

pLDDT: mean 70.12, std 21.36, range [30.08, 92.56]

Sequence (121 aa):
MFYTVIGRLVPALSHPESEVRVAATSTGFPASAVDLGRLQTEIERAFAGWSSKEIRSRWRSDVFPWISRFTRTWVQRRSVLHAKPIRSGIRIGLDTKDDRGYYHYVFEVLRNQRYQKATRC

Radius of gyration: 19.69 Å; Cα contacts (8 Å, |Δi|>4): 125; chains: 1; bounding box: 62×44×34 Å